Protein AF-A0A452IQZ8-F1 (afdb_monomer_lite)

Foldseek 3Di:
DDPPPPPPPPVPPQDFDQDPNDTDRRCVRQNPVNVVVVVDDDDPPDDPPDPPPPPPPPPDDDDD

Secondary structure (DSSP, 8-state):
----------------EEETTEEE-GGGTS-HHHHHHHHSPPPP-S------S-TT----PPP-

Sequence (64 aa):
CLFSNSLFSFSSPKQTLIISGAIMRGDRDFPPAAAQVAHQKPQPCLEKFAPQHRINQHIPQPRK

Radius of gyration: 25.61 Å; chains: 1; bounding box: 50×44×62 Å

Organism: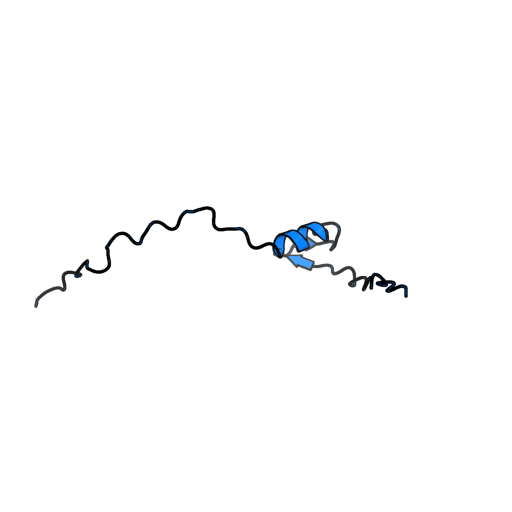 NCBI:txid38772

Structure (mmCIF, N/CA/C/O backbone):
data_AF-A0A452IQZ8-F1
#
_entry.id   AF-A0A452IQZ8-F1
#
loop_
_atom_site.group_PDB
_atom_site.id
_atom_site.type_symbol
_atom_site.label_atom_id
_atom_site.label_alt_id
_atom_site.label_comp_id
_atom_site.label_asym_id
_atom_site.label_entity_id
_atom_site.label_seq_id
_atom_site.pdbx_PDB_ins_code
_atom_site.Cartn_x
_atom_site.Cartn_y
_atom_site.Cartn_z
_atom_site.occupancy
_atom_site.B_iso_or_equiv
_atom_site.auth_seq_id
_atom_site.auth_comp_id
_atom_site.auth_asym_id
_atom_site.auth_atom_id
_atom_site.pdbx_PDB_model_num
ATOM 1 N N . CYS A 1 1 ? 29.364 29.147 -8.852 1.00 36.47 1 CYS A N 1
ATOM 2 C CA . CYS A 1 1 ? 29.836 27.751 -8.951 1.00 36.47 1 CYS A CA 1
ATOM 3 C C . CYS A 1 1 ? 28.630 26.854 -9.175 1.00 36.47 1 CYS A C 1
ATOM 5 O O . CYS A 1 1 ? 27.751 26.809 -8.325 1.00 36.47 1 CYS A O 1
ATOM 7 N N . LEU A 1 2 ? 28.542 26.254 -10.361 1.00 40.31 2 LEU A N 1
ATOM 8 C CA . LEU A 1 2 ? 27.441 25.394 -10.787 1.00 40.31 2 LEU A CA 1
ATOM 9 C C . LEU A 1 2 ? 27.403 24.127 -9.922 1.00 40.31 2 LEU A C 1
ATOM 11 O O . LEU A 1 2 ? 28.229 23.240 -10.112 1.00 40.31 2 LEU A O 1
ATOM 15 N N . PHE A 1 3 ? 26.435 24.007 -9.014 1.00 40.34 3 PHE A N 1
ATOM 16 C CA . PHE A 1 3 ? 26.011 22.685 -8.555 1.00 40.34 3 PHE A CA 1
ATOM 17 C C . PHE A 1 3 ? 25.063 22.127 -9.612 1.00 40.34 3 PHE A C 1
ATOM 19 O O . PHE A 1 3 ? 23.842 22.245 -9.526 1.00 40.34 3 PHE A O 1
ATOM 26 N N . SER A 1 4 ? 25.667 21.574 -10.663 1.00 46.94 4 SER A N 1
ATOM 27 C CA . SER A 1 4 ? 24.982 20.659 -11.562 1.00 46.94 4 SER A CA 1
ATOM 28 C C . SER A 1 4 ? 24.574 19.454 -10.717 1.00 46.94 4 SER A C 1
ATOM 30 O O . SER A 1 4 ? 25.385 18.568 -10.450 1.00 46.94 4 SER A O 1
ATOM 32 N N . ASN A 1 5 ? 23.338 19.453 -10.216 1.00 49.41 5 ASN A N 1
ATOM 33 C CA . ASN A 1 5 ? 22.720 18.235 -9.715 1.00 49.41 5 ASN A CA 1
ATOM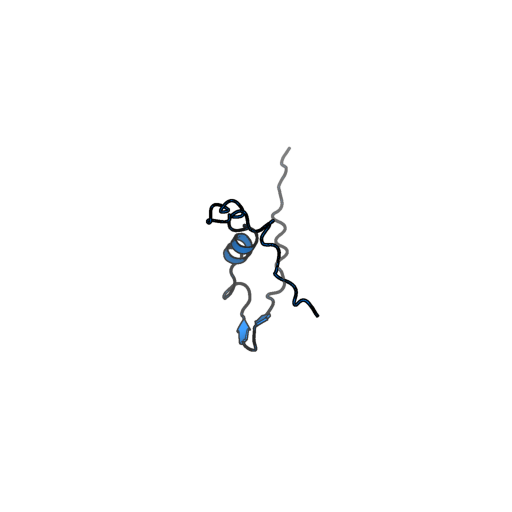 34 C C . ASN A 1 5 ? 22.458 17.373 -10.944 1.00 49.41 5 ASN A C 1
ATOM 36 O O . ASN A 1 5 ? 21.399 17.443 -11.563 1.00 49.41 5 ASN A O 1
ATOM 40 N N . SER A 1 6 ? 23.494 16.625 -11.328 1.00 45.25 6 SER A N 1
ATOM 41 C CA . SER A 1 6 ? 23.386 15.481 -12.214 1.00 45.25 6 SER A CA 1
ATOM 42 C C . SER A 1 6 ? 22.243 14.635 -11.674 1.00 45.25 6 SER A C 1
ATOM 44 O O . SER A 1 6 ? 22.349 14.050 -10.594 1.00 45.25 6 SER A O 1
ATOM 46 N N . LEU A 1 7 ? 21.111 14.681 -12.378 1.00 49.88 7 LEU A N 1
ATOM 47 C CA . LEU A 1 7 ? 19.966 13.823 -12.154 1.00 49.88 7 LEU A CA 1
ATOM 48 C C . LEU A 1 7 ? 20.492 12.407 -12.343 1.00 49.88 7 LEU A C 1
ATOM 50 O O . LEU A 1 7 ? 20.606 11.917 -13.466 1.00 49.88 7 LEU A O 1
ATOM 54 N N . PHE A 1 8 ? 20.903 11.801 -11.233 1.00 44.34 8 PHE A N 1
ATOM 55 C CA . PHE A 1 8 ? 21.375 10.437 -11.173 1.00 44.34 8 PHE A CA 1
ATOM 56 C C . PHE A 1 8 ? 20.159 9.565 -11.470 1.00 44.34 8 PHE A C 1
ATOM 58 O O . PHE A 1 8 ? 19.450 9.098 -10.582 1.00 44.34 8 PHE A O 1
ATOM 65 N N . SER A 1 9 ? 19.867 9.412 -12.758 1.00 46.53 9 SER A N 1
ATOM 66 C CA . SER A 1 9 ? 18.940 8.424 -13.262 1.00 46.53 9 SER A CA 1
ATOM 67 C C . SER A 1 9 ? 19.646 7.083 -13.093 1.00 46.53 9 SER A C 1
ATOM 69 O O . SER A 1 9 ? 20.215 6.527 -14.028 1.00 46.53 9 SER A O 1
ATOM 71 N N . PHE A 1 10 ? 19.658 6.572 -11.858 1.00 45.47 10 PHE A N 1
ATOM 72 C CA . PHE A 1 10 ? 19.684 5.134 -11.662 1.00 45.47 10 PHE A CA 1
ATOM 73 C C . PHE A 1 10 ? 18.402 4.661 -12.335 1.00 45.47 10 PHE A C 1
ATOM 75 O O . PHE A 1 10 ? 17.330 4.695 -11.732 1.00 45.47 10 PHE A O 1
ATOM 82 N N . SER A 1 11 ? 18.480 4.306 -13.617 1.00 57.38 11 SER A N 1
ATOM 83 C CA . SER A 1 11 ? 17.406 3.561 -14.246 1.00 57.38 11 SER A CA 1
ATOM 84 C C . SER A 1 11 ? 17.337 2.251 -13.474 1.00 57.38 11 SER A C 1
ATOM 86 O O . SER A 1 11 ? 18.158 1.354 -13.687 1.00 57.38 11 SER A O 1
ATOM 88 N N . SER A 1 12 ? 16.425 2.184 -12.503 1.00 59.03 12 SER A N 1
ATOM 89 C CA . SER A 1 12 ? 16.108 0.937 -11.826 1.00 59.03 12 SER A CA 1
ATOM 90 C C . SER A 1 12 ? 15.841 -0.088 -12.930 1.00 59.03 12 SER A C 1
ATOM 92 O O . SER A 1 12 ? 15.162 0.261 -13.907 1.00 59.03 12 SER A O 1
ATOM 94 N N . PRO A 1 13 ? 16.406 -1.308 -12.858 1.00 61.31 13 PRO A N 1
ATOM 95 C CA . PRO A 1 13 ? 16.065 -2.356 -13.811 1.00 61.31 13 PRO A CA 1
ATOM 96 C C . PRO A 1 13 ? 14.544 -2.386 -13.932 1.00 61.31 13 PRO A C 1
ATOM 98 O O . PRO A 1 13 ? 13.885 -2.279 -12.905 1.00 61.31 13 PRO A O 1
ATOM 101 N N . LYS A 1 14 ? 13.967 -2.469 -15.136 1.00 63.62 14 LYS A N 1
ATOM 102 C CA . LYS A 1 14 ? 12.503 -2.533 -15.289 1.00 63.62 14 LYS A CA 1
ATOM 103 C C . LYS A 1 14 ? 11.999 -3.783 -14.564 1.00 63.62 14 LYS A C 1
ATOM 105 O O . LYS A 1 14 ? 12.031 -4.880 -15.119 1.00 63.62 14 LYS A O 1
ATOM 110 N N . GLN A 1 15 ? 11.626 -3.629 -13.296 1.00 66.25 15 GLN A N 1
ATOM 111 C CA . GLN A 1 15 ? 11.304 -4.745 -12.423 1.00 66.25 15 GLN A CA 1
ATOM 112 C C . GLN A 1 15 ? 9.910 -5.213 -12.801 1.00 66.25 15 GLN A C 1
ATOM 114 O O . GLN A 1 15 ? 8.935 -4.465 -12.714 1.00 66.25 15 GLN A O 1
ATOM 119 N N . THR A 1 16 ? 9.830 -6.451 -13.271 1.00 70.62 16 THR A N 1
ATOM 120 C CA . THR A 1 16 ? 8.544 -7.108 -13.454 1.00 70.62 16 THR A CA 1
ATOM 121 C C . THR A 1 16 ? 8.121 -7.627 -12.086 1.00 70.62 16 THR A C 1
ATOM 123 O O . THR A 1 16 ? 8.798 -8.482 -11.519 1.00 70.62 16 THR A O 1
ATOM 126 N N . LEU A 1 17 ? 7.055 -7.061 -11.524 1.00 81.69 17 LEU A N 1
ATOM 127 C CA . LEU A 1 17 ? 6.566 -7.414 -10.190 1.00 81.69 17 LEU A CA 1
ATOM 128 C C . LEU A 1 17 ? 5.408 -8.400 -10.318 1.00 81.69 17 LEU A C 1
ATOM 130 O O . LEU A 1 17 ? 4.598 -8.270 -11.230 1.00 81.69 17 LEU A O 1
ATOM 134 N N . ILE A 1 18 ? 5.309 -9.372 -9.413 1.00 84.56 18 ILE A N 1
ATOM 135 C CA . ILE A 1 18 ? 4.140 -10.253 -9.333 1.00 84.56 18 ILE A CA 1
ATOM 136 C C . ILE A 1 18 ? 3.345 -9.867 -8.090 1.00 84.56 18 ILE A C 1
ATOM 138 O O . ILE A 1 18 ? 3.828 -10.042 -6.973 1.00 84.56 18 ILE A O 1
ATOM 142 N N . ILE A 1 19 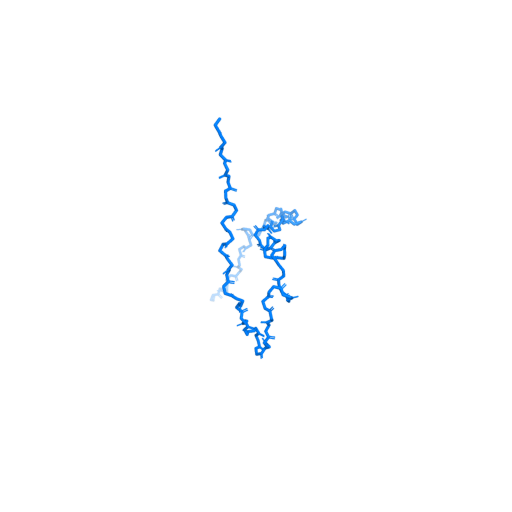? 2.133 -9.345 -8.279 1.00 81.56 19 ILE A N 1
ATOM 143 C CA . ILE A 1 19 ? 1.233 -8.957 -7.185 1.00 81.56 19 ILE A CA 1
ATOM 144 C C . ILE A 1 19 ? 0.004 -9.855 -7.240 1.00 81.56 19 ILE A C 1
ATOM 146 O O . ILE A 1 19 ? -0.709 -9.872 -8.240 1.00 81.56 19 ILE A O 1
ATOM 150 N N . SER A 1 20 ? -0.224 -10.641 -6.185 1.00 82.94 20 SER A N 1
ATOM 151 C CA . SER A 1 20 ? -1.332 -11.611 -6.106 1.00 82.94 20 SER A CA 1
ATOM 152 C C . SER A 1 20 ? -1.424 -12.549 -7.324 1.00 82.94 20 SER A C 1
ATOM 154 O O . SER A 1 20 ? -2.513 -12.895 -7.771 1.00 82.94 20 SER A O 1
ATOM 156 N N . GLY A 1 21 ? -0.277 -12.936 -7.894 1.00 87.50 21 GLY A N 1
ATOM 157 C CA . GLY A 1 21 ? -0.190 -13.803 -9.077 1.00 87.50 21 GLY A CA 1
ATOM 158 C C . GLY A 1 21 ? -0.270 -13.084 -10.432 1.00 87.50 21 GLY A C 1
ATOM 159 O O . GLY A 1 21 ? -0.032 -13.720 -11.455 1.00 87.50 21 GLY A O 1
ATOM 160 N N . ALA A 1 22 ? -0.541 -11.775 -10.466 1.00 84.56 22 ALA A N 1
ATOM 161 C CA . ALA A 1 22 ? -0.551 -10.987 -11.697 1.00 84.56 22 ALA A CA 1
ATOM 162 C C . ALA A 1 22 ? 0.832 -10.394 -12.001 1.00 84.56 22 ALA A C 1
ATOM 164 O O . ALA A 1 22 ? 1.448 -9.774 -11.135 1.00 84.56 22 ALA A O 1
ATOM 165 N N . ILE A 1 23 ? 1.300 -10.553 -13.243 1.00 85.00 23 ILE A N 1
ATOM 166 C CA . ILE A 1 23 ? 2.554 -9.970 -13.738 1.00 85.00 23 ILE A CA 1
ATOM 167 C C . ILE A 1 23 ? 2.333 -8.487 -14.061 1.00 85.00 23 ILE A C 1
ATOM 169 O O . ILE A 1 23 ? 1.471 -8.143 -14.868 1.00 85.00 23 ILE A O 1
ATOM 173 N N . MET A 1 24 ? 3.144 -7.617 -13.469 1.00 83.06 24 MET A N 1
ATOM 174 C CA . MET A 1 24 ? 3.055 -6.164 -13.597 1.00 83.06 24 MET A CA 1
ATOM 175 C C . MET A 1 24 ? 4.281 -5.589 -14.300 1.00 83.06 24 MET A C 1
ATOM 177 O O . MET A 1 24 ? 5.420 -5.936 -13.988 1.00 83.06 24 MET A O 1
ATOM 181 N N . ARG A 1 25 ? 4.051 -4.680 -15.251 1.00 82.44 25 ARG A N 1
ATOM 182 C CA . ARG A 1 25 ? 5.052 -4.158 -16.198 1.00 82.44 25 ARG A CA 1
ATOM 183 C C . ARG A 1 25 ? 5.740 -2.892 -15.684 1.00 82.44 25 ARG A C 1
ATOM 185 O O . ARG A 1 25 ? 5.865 -1.912 -16.423 1.00 82.44 25 ARG A O 1
ATOM 192 N N . GLY A 1 26 ? 6.163 -2.906 -14.421 1.00 79.62 26 GLY A N 1
ATOM 193 C CA . GLY A 1 26 ? 6.891 -1.801 -13.789 1.00 79.62 26 GLY A CA 1
ATOM 194 C C . GLY A 1 26 ? 6.203 -0.446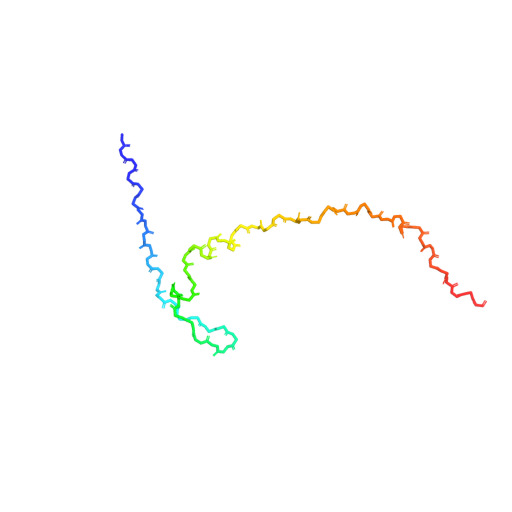 -13.997 1.00 79.62 26 GLY A C 1
ATOM 195 O O . GLY A 1 26 ? 5.013 -0.307 -13.718 1.00 79.62 26 GLY A O 1
ATOM 196 N N . ASP A 1 27 ? 6.936 0.517 -14.564 1.00 77.00 27 ASP A N 1
ATOM 197 C CA . ASP A 1 27 ? 6.514 1.917 -14.744 1.00 77.00 27 ASP A CA 1
ATOM 198 C C . ASP A 1 27 ? 5.195 2.112 -15.512 1.00 77.00 27 ASP A C 1
ATOM 200 O O . ASP A 1 27 ? 4.539 3.139 -15.343 1.00 77.00 27 ASP A O 1
ATOM 204 N N . ARG A 1 28 ? 4.788 1.153 -16.364 1.00 78.00 28 ARG A N 1
ATOM 205 C CA . ARG A 1 28 ? 3.516 1.251 -17.104 1.00 78.00 28 ARG A CA 1
ATOM 206 C C . ARG A 1 28 ? 2.305 1.064 -16.196 1.00 78.00 28 ARG A C 1
ATOM 208 O O . ARG A 1 28 ? 1.281 1.698 -16.429 1.00 78.00 28 ARG A O 1
ATOM 215 N N . ASP A 1 29 ? 2.415 0.175 -15.215 1.00 80.38 29 ASP A N 1
ATOM 216 C CA . ASP A 1 29 ? 1.314 -0.153 -14.311 1.00 80.38 29 ASP A CA 1
ATOM 217 C C . ASP A 1 29 ? 1.478 0.561 -12.948 1.00 80.38 29 ASP A C 1
ATOM 219 O O . ASP A 1 29 ? 0.493 0.786 -12.250 1.00 80.38 29 ASP A O 1
ATOM 223 N N . PHE A 1 30 ? 2.696 1.010 -12.610 1.00 77.69 30 PHE A N 1
ATOM 224 C CA . PHE A 1 30 ? 3.012 1.831 -11.436 1.00 77.69 30 PHE A CA 1
ATOM 225 C C . PHE A 1 30 ? 3.968 2.981 -11.791 1.00 77.69 30 PHE A C 1
ATOM 227 O O . PHE A 1 30 ? 5.182 2.847 -11.627 1.00 77.69 30 PHE A O 1
ATOM 234 N N . PRO A 1 31 ? 3.463 4.132 -12.264 1.00 84.75 31 PRO A N 1
ATOM 235 C CA . PRO A 1 31 ? 4.322 5.252 -12.628 1.00 84.75 31 PRO A CA 1
ATOM 236 C C . PRO A 1 31 ? 5.016 5.866 -11.396 1.00 84.75 31 PRO A C 1
ATOM 238 O O . PRO A 1 31 ? 4.459 5.830 -10.293 1.00 84.75 31 PRO A O 1
ATOM 241 N N . PRO A 1 32 ? 6.173 6.539 -11.565 1.00 80.88 32 PRO A N 1
ATOM 242 C CA . PRO A 1 32 ? 6.905 7.162 -10.458 1.00 80.88 32 PRO A CA 1
ATOM 243 C C . PRO A 1 32 ? 6.061 8.129 -9.617 1.00 80.88 32 PRO A C 1
ATOM 245 O O . PRO A 1 32 ? 6.203 8.177 -8.398 1.00 80.88 32 PRO A O 1
ATOM 248 N N . ALA A 1 33 ? 5.132 8.857 -10.244 1.00 82.62 33 ALA A N 1
ATOM 249 C CA . ALA A 1 33 ? 4.204 9.740 -9.538 1.00 82.62 33 ALA A CA 1
ATOM 250 C C . ALA A 1 33 ? 3.283 8.979 -8.561 1.00 82.62 33 ALA A C 1
ATOM 252 O O . ALA A 1 33 ? 3.012 9.469 -7.469 1.00 82.62 33 ALA A O 1
ATOM 253 N N . ALA A 1 34 ? 2.848 7.759 -8.900 1.00 81.12 34 ALA A N 1
ATOM 254 C CA . ALA A 1 34 ? 2.043 6.930 -8.000 1.00 81.12 34 ALA A CA 1
ATOM 255 C C . ALA A 1 34 ? 2.865 6.449 -6.791 1.00 81.12 34 ALA A C 1
ATOM 257 O O . ALA A 1 34 ? 2.380 6.473 -5.660 1.00 81.12 34 ALA A O 1
ATOM 258 N N . ALA A 1 35 ? 4.138 6.097 -7.004 1.00 80.88 35 ALA A N 1
ATOM 259 C CA . ALA A 1 35 ? 5.055 5.766 -5.913 1.00 80.88 35 ALA A CA 1
ATOM 260 C C . ALA A 1 35 ? 5.310 6.966 -4.976 1.00 80.88 35 ALA A C 1
ATOM 262 O O . ALA A 1 35 ? 5.465 6.789 -3.764 1.00 80.88 35 ALA A O 1
ATOM 263 N N . GLN A 1 36 ? 5.310 8.193 -5.511 1.00 83.81 36 GLN A N 1
ATOM 264 C CA . GLN A 1 36 ? 5.428 9.418 -4.712 1.00 83.81 36 GLN A CA 1
ATOM 265 C C . GLN A 1 36 ? 4.191 9.668 -3.841 1.00 83.81 36 GLN A C 1
ATOM 267 O O . GLN A 1 36 ? 4.338 10.038 -2.679 1.00 83.81 36 GLN A O 1
ATOM 272 N N . VAL A 1 37 ? 2.981 9.407 -4.349 1.00 79.88 37 VAL A N 1
ATOM 273 C CA . VAL A 1 37 ? 1.745 9.531 -3.552 1.00 79.88 37 VAL A CA 1
ATOM 274 C C . VAL A 1 37 ? 1.759 8.576 -2.356 1.00 79.88 37 VAL A C 1
ATOM 276 O O . VAL A 1 37 ? 1.356 8.970 -1.268 1.00 79.88 37 VAL A O 1
ATOM 279 N N . ALA A 1 38 ? 2.304 7.365 -2.507 1.00 79.75 38 ALA A N 1
ATOM 280 C CA . ALA A 1 38 ? 2.445 6.423 -1.392 1.00 79.75 38 ALA A CA 1
ATOM 281 C C . ALA A 1 38 ? 3.376 6.926 -0.268 1.00 79.75 38 ALA A C 1
ATOM 283 O O . ALA A 1 38 ? 3.230 6.512 0.882 1.00 79.75 38 ALA A O 1
ATOM 284 N N . HIS A 1 39 ? 4.316 7.829 -0.573 1.00 84.00 39 HIS A N 1
ATOM 285 C CA . HIS A 1 39 ? 5.157 8.471 0.443 1.00 84.00 39 HIS A CA 1
ATOM 286 C C . HIS A 1 39 ? 4.425 9.593 1.195 1.00 84.00 39 HIS A C 1
ATOM 288 O O . HIS A 1 39 ? 4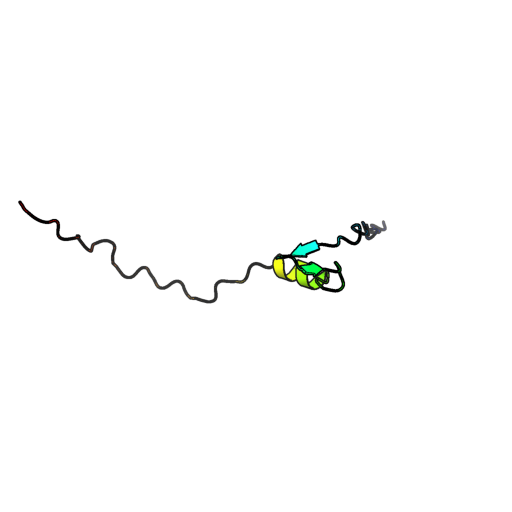.850 9.979 2.287 1.00 84.00 39 HIS A O 1
ATOM 294 N N . GLN A 1 40 ? 3.313 10.104 0.658 1.00 84.06 40 GLN A N 1
ATOM 295 C CA . GLN A 1 40 ? 2.474 11.072 1.349 1.00 84.06 40 GLN A CA 1
ATOM 296 C C . GLN A 1 40 ? 1.515 10.334 2.285 1.00 84.06 40 GLN A C 1
ATOM 298 O O . GLN A 1 40 ? 0.535 9.724 1.862 1.00 84.06 40 GLN A O 1
ATOM 303 N N . LYS A 1 41 ? 1.791 10.393 3.592 1.00 81.06 41 LYS A N 1
ATOM 304 C CA . LYS A 1 41 ? 0.861 9.847 4.586 1.00 81.06 41 LYS A CA 1
ATOM 305 C C . LYS A 1 41 ? -0.465 10.620 4.516 1.00 81.06 41 LYS A C 1
ATOM 307 O O . LYS A 1 41 ? -0.427 11.846 4.649 1.00 81.06 41 LYS A O 1
ATOM 312 N N . PRO A 1 42 ? -1.620 9.947 4.348 1.00 82.56 42 PRO A N 1
ATOM 313 C CA . PRO A 1 42 ? -2.904 10.626 4.394 1.00 82.56 42 PRO A CA 1
ATOM 314 C C . PRO A 1 42 ? -3.090 11.243 5.779 1.00 82.56 42 PRO A C 1
ATOM 316 O O . PRO A 1 42 ? -2.815 10.602 6.799 1.00 82.56 42 PRO A O 1
ATOM 319 N N . GLN A 1 43 ? -3.541 12.496 5.821 1.00 81.50 43 GLN A N 1
ATOM 320 C CA . GLN A 1 43 ? -3.937 13.088 7.091 1.00 81.50 43 GLN A CA 1
ATOM 321 C C . GLN A 1 43 ? -5.224 12.405 7.578 1.00 81.50 43 GLN A C 1
ATOM 323 O O . GLN A 1 43 ? -6.139 12.203 6.778 1.00 81.50 43 GLN A O 1
ATOM 328 N N . PRO A 1 44 ? -5.320 12.029 8.865 1.00 79.25 44 PRO A N 1
ATOM 329 C CA . PRO A 1 44 ? -6.557 11.498 9.422 1.00 79.25 44 PRO A CA 1
ATOM 330 C C . PRO A 1 44 ? -7.679 12.531 9.259 1.00 79.25 44 PRO A C 1
ATOM 332 O O . PRO A 1 44 ? -7.579 13.635 9.784 1.00 79.25 44 PRO A O 1
ATOM 335 N N . CYS A 1 45 ? -8.744 12.181 8.535 1.00 74.12 45 CYS A N 1
ATOM 336 C CA . CYS A 1 45 ? -9.879 13.086 8.305 1.00 74.12 45 CYS A CA 1
ATOM 337 C C . CYS A 1 45 ? -10.909 13.069 9.444 1.00 74.12 45 CYS A C 1
ATOM 339 O O . CYS A 1 45 ? -11.808 13.903 9.472 1.00 74.12 45 CYS A O 1
ATOM 341 N N . LEU A 1 46 ? -10.815 12.099 10.355 1.00 73.69 46 LEU A N 1
ATOM 342 C CA . LEU A 1 46 ? -11.715 11.992 11.495 1.00 73.69 46 LEU A CA 1
ATOM 343 C C . LEU A 1 46 ? -11.122 12.757 12.671 1.00 73.69 46 LEU A C 1
ATOM 345 O O . LEU 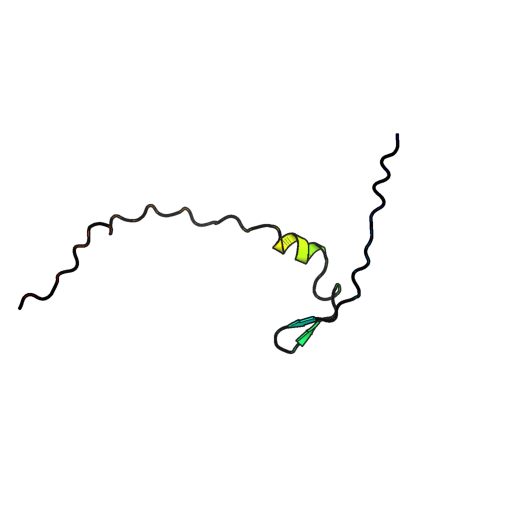A 1 46 ? -10.060 12.398 13.187 1.00 73.69 46 LEU A O 1
ATOM 349 N N . GLU A 1 47 ? -11.838 13.794 13.100 1.00 71.44 47 GLU A N 1
ATOM 350 C CA . GLU A 1 47 ? -11.599 14.426 14.386 1.00 71.44 47 GLU A CA 1
ATOM 351 C C . GLU A 1 47 ? -11.676 13.335 15.458 1.00 71.44 47 GLU A C 1
ATOM 353 O O . GLU A 1 47 ? -12.636 12.561 15.534 1.00 71.44 47 GLU A O 1
ATOM 358 N N . LYS A 1 48 ? -10.598 13.194 16.232 1.00 68.06 48 LYS A N 1
ATOM 359 C CA . LYS A 1 48 ? -10.494 12.177 17.273 1.00 68.06 48 LYS A CA 1
ATOM 360 C C . LYS A 1 48 ? -11.556 12.494 18.321 1.00 68.06 48 LYS A C 1
ATOM 362 O O . LYS A 1 48 ? -11.312 13.332 19.185 1.00 68.06 48 LYS A O 1
ATOM 367 N N . PHE A 1 49 ? -12.718 11.841 18.246 1.00 66.44 49 PHE A N 1
ATOM 368 C CA . PHE A 1 49 ? -13.732 11.941 19.290 1.00 66.44 49 PHE A CA 1
ATOM 369 C C . PHE A 1 49 ? -13.039 11.693 20.628 1.00 66.44 49 PHE A C 1
ATOM 371 O O . PHE A 1 49 ? -12.365 10.669 20.801 1.00 66.44 49 PHE A O 1
ATOM 378 N N . ALA A 1 50 ? -13.144 12.667 21.538 1.00 66.69 50 ALA A N 1
ATOM 379 C CA . ALA A 1 50 ? -12.626 12.524 22.889 1.00 66.69 50 ALA A CA 1
ATOM 380 C C . ALA A 1 50 ? -13.092 11.161 23.420 1.00 66.69 50 ALA A C 1
ATOM 382 O O . ALA A 1 50 ? -14.261 10.818 23.211 1.00 66.69 50 ALA A O 1
ATOM 383 N N . PRO A 1 51 ? -12.209 10.352 24.037 1.00 64.31 51 PRO A N 1
ATOM 384 C CA . PRO A 1 51 ? -12.607 9.047 24.534 1.00 64.31 51 PRO A CA 1
ATOM 385 C C . PRO A 1 51 ? -13.786 9.269 25.476 1.00 64.31 51 PRO A C 1
ATOM 387 O O . PRO A 1 51 ? -13.629 9.864 26.541 1.00 64.31 51 PRO A O 1
ATOM 390 N N . GLN A 1 52 ? -14.983 8.859 25.047 1.00 61.78 52 GLN A N 1
ATOM 391 C CA . GLN A 1 52 ? -16.190 8.982 25.846 1.00 61.78 52 GLN A CA 1
ATOM 392 C C . GLN A 1 52 ? -16.011 8.083 27.058 1.00 61.78 52 GLN A C 1
ATOM 394 O O . GLN A 1 52 ? -16.269 6.893 26.966 1.00 61.78 52 GLN A O 1
ATOM 399 N N . HIS A 1 53 ? -15.477 8.640 28.141 1.00 60.97 53 HIS A N 1
ATOM 400 C CA . HIS A 1 53 ? -15.677 8.292 29.544 1.00 60.97 53 HIS A CA 1
ATOM 401 C C . HIS A 1 53 ? -16.069 6.825 29.846 1.00 60.97 53 HIS A C 1
ATOM 403 O O . HIS A 1 53 ? -16.984 6.560 30.622 1.00 60.97 53 HIS A O 1
ATOM 409 N N . ARG A 1 54 ? -15.383 5.842 29.247 1.00 62.16 54 ARG A N 1
ATOM 410 C CA . ARG A 1 54 ? -15.554 4.408 29.553 1.00 62.16 54 ARG A CA 1
ATOM 411 C C . ARG A 1 54 ? -14.474 3.887 30.494 1.00 62.16 54 ARG A C 1
ATOM 413 O O . ARG A 1 54 ? -14.411 2.696 30.758 1.00 62.16 54 ARG A O 1
ATOM 420 N N . ILE A 1 55 ? -13.636 4.776 31.020 1.00 63.31 55 ILE A N 1
ATOM 421 C CA . ILE A 1 55 ? -12.522 4.432 31.913 1.00 63.31 55 ILE A CA 1
ATOM 422 C C . ILE A 1 55 ? -13.031 3.967 33.297 1.00 63.31 55 ILE A C 1
ATOM 424 O O . ILE A 1 55 ? -12.271 3.416 34.078 1.00 63.31 55 ILE A O 1
ATOM 428 N N . ASN A 1 56 ? -14.328 4.135 33.588 1.00 62.16 56 ASN A N 1
ATOM 429 C CA . ASN A 1 56 ? -14.968 3.735 34.846 1.00 62.16 56 ASN A CA 1
ATOM 430 C C . ASN A 1 56 ? -16.219 2.858 34.649 1.00 62.16 56 ASN A C 1
ATOM 432 O O . ASN A 1 56 ? -17.137 2.878 35.466 1.00 62.16 56 ASN A O 1
ATOM 436 N N . GLN A 1 57 ? -16.295 2.073 33.570 1.00 70.62 57 GLN A N 1
ATOM 437 C CA . GLN A 1 57 ? -17.300 1.006 33.508 1.00 70.62 57 GLN A CA 1
ATOM 438 C C . GLN A 1 57 ? -16.781 -0.184 34.318 1.00 70.62 57 GLN A C 1
ATOM 440 O O . GLN A 1 57 ? -16.157 -1.091 33.775 1.00 70.62 57 GLN A O 1
ATOM 445 N N . HIS A 1 58 ? -16.980 -0.139 35.640 1.00 75.94 58 HIS A N 1
ATOM 446 C CA . HIS A 1 58 ? -16.669 -1.255 36.529 1.00 75.94 58 HIS A CA 1
ATOM 447 C C . HIS A 1 58 ? -17.473 -2.480 36.071 1.00 75.94 58 HIS A C 1
ATOM 449 O O . HIS A 1 58 ? -18.690 -2.537 36.255 1.00 75.94 58 HIS A O 1
ATOM 455 N N . ILE A 1 59 ? -16.798 -3.437 35.428 1.00 82.00 59 ILE A N 1
ATOM 456 C CA . ILE A 1 59 ? -17.421 -4.667 34.937 1.00 82.00 59 ILE A CA 1
ATOM 457 C C . ILE A 1 59 ? -17.960 -5.425 36.157 1.00 82.00 59 ILE A C 1
ATOM 459 O O . ILE A 1 59 ? -17.178 -5.737 37.060 1.00 82.00 59 ILE A O 1
ATOM 463 N N . PRO A 1 60 ? -19.270 -5.723 36.222 1.00 81.69 60 PRO A N 1
ATOM 464 C CA . PRO A 1 60 ? -19.816 -6.506 37.317 1.00 81.69 60 PRO A CA 1
ATOM 465 C C . PRO A 1 60 ? -19.191 -7.901 37.279 1.00 81.69 60 PRO A C 1
ATOM 467 O O . PRO A 1 60 ? -19.406 -8.657 36.333 1.00 81.69 60 PRO A O 1
ATOM 470 N N . GLN A 1 61 ? -18.396 -8.240 38.292 1.00 89.50 61 GLN A N 1
ATOM 471 C CA . GLN A 1 61 ? -17.897 -9.600 38.446 1.00 89.50 61 GLN A CA 1
ATOM 472 C C . GLN A 1 61 ? -18.976 -10.485 39.087 1.00 89.50 61 GLN A C 1
ATOM 474 O O . GLN A 1 61 ? -19.682 -10.027 39.992 1.00 89.50 61 GLN A O 1
ATOM 479 N N . PRO A 1 62 ? -19.116 -11.748 38.648 1.00 89.81 62 PRO A N 1
ATOM 480 C CA . PRO A 1 62 ? -20.010 -12.700 39.292 1.00 89.81 62 PRO A CA 1
ATOM 481 C C . PRO A 1 62 ? -19.549 -12.934 40.736 1.00 89.81 62 PRO A C 1
ATOM 483 O O . PRO A 1 62 ? -18.403 -13.314 40.980 1.00 89.81 62 PRO A O 1
ATOM 486 N N . ARG A 1 63 ? -20.434 -12.683 41.706 1.00 82.69 63 ARG A N 1
ATOM 487 C CA . ARG A 1 63 ? -20.200 -13.072 43.103 1.00 82.69 63 ARG A CA 1
ATOM 488 C C . ARG A 1 63 ? -20.497 -14.568 43.247 1.00 82.69 63 ARG A C 1
ATOM 490 O O . ARG A 1 63 ? -21.419 -15.056 42.596 1.00 82.69 63 ARG A O 1
ATOM 497 N N . LYS A 1 64 ? -19.680 -15.267 44.043 1.00 80.19 64 LYS A N 1
ATOM 498 C CA . LYS A 1 64 ? -19.934 -16.659 44.442 1.00 80.19 64 LYS A CA 1
ATOM 499 C C . LYS A 1 64 ? -21.210 -16.770 45.266 1.00 80.19 64 LYS A C 1
ATOM 501 O O . LYS A 1 64 ? -21.518 -15.785 45.975 1.00 80.19 64 LYS A O 1
#

InterPro domains:
  IPR024130 DAP1/DAPL1 [PF15228] (11-63)
  IPR024130 DAP1/DAPL1 [PTHR13177] (10-64)

pLDDT: mean 71.29, std 14.16, range [36.47, 89.81]